Protein AF-0000000083631744 (afdb_homodimer)

Structure (mmCIF, N/CA/C/O backbone):
data_AF-0000000083631744-model_v1
#
loop_
_entity.id
_entity.type
_entity.pdbx_description
1 polymer 'Uncharacterized protein'
#
loop_
_atom_site.group_PDB
_atom_site.id
_atom_site.type_symbol
_atom_site.label_atom_id
_atom_site.label_alt_id
_atom_site.label_comp_id
_atom_site.label_asym_id
_atom_site.label_entity_id
_atom_site.label_seq_id
_atom_site.pdbx_PDB_ins_code
_atom_site.Cartn_x
_atom_site.Cartn_y
_atom_site.Cartn_z
_atom_site.occupancy
_atom_site.B_iso_or_equiv
_atom_site.auth_seq_id
_atom_site.auth_comp_id
_atom_site.auth_asym_id
_atom_site.auth_atom_id
_atom_site.pdbx_PDB_model_num
ATOM 1 N N . TYR A 1 1 ? 11.023 -23.812 -9.047 1 83.88 1 TYR A N 1
ATOM 2 C CA . TYR A 1 1 ? 9.617 -24.188 -9.164 1 83.88 1 TYR A CA 1
ATOM 3 C C . TYR A 1 1 ? 9.469 -25.578 -9.75 1 83.88 1 TYR A C 1
ATOM 5 O O . TYR A 1 1 ? 8.359 -26.125 -9.82 1 83.88 1 TYR A O 1
ATOM 13 N N . VAL A 1 2 ? 10.516 -26.141 -10.055 1 87.75 2 VAL A N 1
ATOM 14 C CA . VAL A 1 2 ? 10.547 -27.406 -10.781 1 87.75 2 VAL A CA 1
ATOM 15 C C . VAL A 1 2 ? 9.977 -28.516 -9.906 1 87.75 2 VAL A C 1
ATOM 17 O O . VAL A 1 2 ? 9.336 -29.438 -10.414 1 87.75 2 VAL A O 1
ATOM 20 N N . ASP A 1 3 ? 10.016 -28.453 -8.609 1 91.94 3 ASP A N 1
ATOM 21 C CA . ASP A 1 3 ? 9.617 -29.516 -7.707 1 91.94 3 ASP A CA 1
ATOM 22 C C . ASP A 1 3 ? 8.18 -29.328 -7.223 1 91.94 3 ASP A C 1
ATOM 24 O O . ASP A 1 3 ? 7.664 -30.156 -6.461 1 91.94 3 ASP A O 1
ATOM 28 N N . PHE A 1 4 ? 7.539 -28.312 -7.664 1 92.75 4 PHE A N 1
ATOM 29 C CA . PHE A 1 4 ? 6.176 -28.031 -7.227 1 92.75 4 PHE A CA 1
ATOM 30 C C . PHE A 1 4 ? 5.164 -28.672 -8.172 1 92.75 4 PHE A C 1
ATOM 32 O O . PHE A 1 4 ? 5.355 -28.672 -9.391 1 92.75 4 PHE A O 1
ATOM 39 N N . SER A 1 5 ? 4.188 -29.375 -7.582 1 94.81 5 SER A N 1
ATOM 40 C CA . SER A 1 5 ? 3.082 -29.906 -8.367 1 94.81 5 SER A CA 1
ATOM 41 C C . SER A 1 5 ? 2.227 -28.781 -8.953 1 94.81 5 SER A C 1
ATOM 43 O O . SER A 1 5 ? 2.395 -27.609 -8.594 1 94.81 5 SER A O 1
ATOM 45 N N . ARG A 1 6 ? 1.361 -29.172 -9.93 1 93.31 6 ARG A N 1
ATOM 46 C CA . ARG A 1 6 ? 0.406 -28.203 -10.461 1 93.31 6 ARG A CA 1
ATOM 47 C C . ARG A 1 6 ? -0.464 -27.625 -9.352 1 93.31 6 ARG A C 1
ATOM 49 O O . ARG A 1 6 ? -0.695 -26.422 -9.305 1 93.31 6 ARG A O 1
ATOM 56 N N . ALA A 1 7 ? -0.939 -28.5 -8.523 1 94.31 7 ALA A N 1
ATOM 57 C CA . ALA A 1 7 ? -1.781 -28.062 -7.414 1 94.31 7 ALA A CA 1
ATOM 58 C C . ALA A 1 7 ? -1.042 -27.078 -6.52 1 94.31 7 ALA A C 1
ATOM 60 O O . ALA A 1 7 ? -1.626 -26.094 -6.051 1 94.31 7 ALA A O 1
ATOM 61 N N . ASP A 1 8 ? 0.196 -27.219 -6.309 1 96.31 8 ASP A N 1
ATOM 62 C CA . ASP A 1 8 ? 1.025 -26.297 -5.523 1 96.31 8 ASP A CA 1
ATOM 63 C C . ASP A 1 8 ? 1.12 -24.938 -6.191 1 96.31 8 ASP A C 1
ATOM 65 O O . ASP A 1 8 ? 1.016 -23.906 -5.523 1 96.31 8 ASP A O 1
ATOM 69 N N . LEU A 1 9 ? 1.321 -24.938 -7.457 1 96.25 9 LEU A N 1
ATOM 70 C CA . LEU A 1 9 ? 1.472 -23.688 -8.203 1 96.25 9 LEU A CA 1
ATOM 71 C C . LEU A 1 9 ? 0.178 -22.891 -8.18 1 96.25 9 LEU A C 1
ATOM 73 O O . LEU A 1 9 ? 0.206 -21.656 -8 1 96.25 9 LEU A O 1
ATOM 77 N N . VAL A 1 10 ? -0.908 -23.562 -8.328 1 96.06 10 VAL A N 1
ATOM 78 C CA . VAL A 1 10 ? -2.201 -22.875 -8.266 1 96.06 10 VAL A CA 1
ATOM 79 C C . VAL A 1 10 ? -2.395 -22.25 -6.887 1 96.06 10 VAL A C 1
ATOM 81 O O . VAL A 1 10 ? -2.824 -21.109 -6.773 1 96.06 10 VAL A O 1
ATOM 84 N N . LYS A 1 11 ? -2.066 -23.016 -5.906 1 96.56 11 LYS A N 1
ATOM 85 C CA . LYS A 1 11 ? -2.166 -22.484 -4.551 1 96.56 11 LYS A CA 1
ATOM 86 C C . LYS A 1 11 ? -1.283 -21.25 -4.375 1 96.56 11 LYS A C 1
ATOM 88 O O . LYS A 1 11 ? -1.696 -20.266 -3.76 1 96.56 11 LYS A O 1
ATOM 93 N N . MET A 1 12 ? -0.094 -21.234 -4.883 1 95.12 12 MET A N 1
ATOM 94 C CA . MET A 1 12 ? 0.823 -20.109 -4.793 1 95.12 12 MET A CA 1
ATOM 95 C C . MET A 1 12 ? 0.238 -18.875 -5.48 1 95.12 12 MET A C 1
ATOM 97 O O . MET A 1 12 ? 0.327 -17.766 -4.953 1 95.12 12 MET A O 1
ATOM 101 N N . VAL A 1 13 ? -0.289 -19.078 -6.617 1 94.75 13 VAL A N 1
ATOM 102 C CA . VAL A 1 13 ? -0.907 -17.969 -7.344 1 94.75 13 VAL A CA 1
ATOM 103 C C . VAL A 1 13 ? -2.004 -17.344 -6.488 1 94.75 13 VAL A C 1
ATOM 105 O O . VAL A 1 13 ? -2.039 -16.109 -6.312 1 94.75 13 VAL A O 1
ATOM 108 N N . LEU A 1 14 ? -2.84 -18.172 -5.93 1 94.12 14 LEU A N 1
ATOM 109 C CA . LEU A 1 14 ? -3.945 -17.688 -5.117 1 94.12 14 LEU A CA 1
ATOM 110 C C . LEU A 1 14 ? -3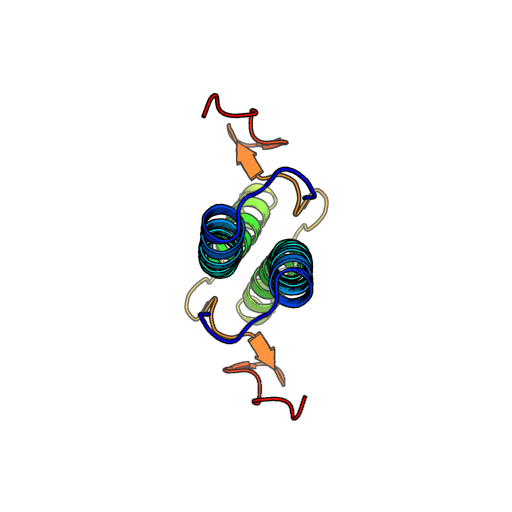.432 -16.969 -3.867 1 94.12 14 LEU A C 1
ATOM 112 O O . LEU A 1 14 ? -3.977 -15.945 -3.463 1 94.12 14 LEU A O 1
ATOM 116 N N . ASP A 1 15 ? -2.459 -17.547 -3.258 1 94.56 15 ASP A N 1
ATOM 117 C CA . ASP A 1 15 ? -1.848 -16.938 -2.08 1 94.56 15 ASP A CA 1
ATOM 118 C C . ASP A 1 15 ? -1.281 -15.555 -2.406 1 94.56 15 ASP A C 1
ATOM 120 O O . ASP A 1 15 ? -1.485 -14.602 -1.652 1 94.56 15 ASP A O 1
ATOM 124 N N . TRP A 1 16 ? -0.618 -15.43 -3.496 1 92.31 16 TRP A N 1
ATOM 125 C CA . TRP A 1 16 ? 0 -14.164 -3.879 1 92.31 16 TRP A CA 1
ATOM 126 C C . TRP A 1 16 ? -1.06 -13.125 -4.227 1 92.31 16 TRP A C 1
ATOM 128 O O . TRP A 1 16 ? -0.908 -11.938 -3.904 1 92.31 16 TRP A O 1
ATOM 138 N N . GLN A 1 17 ? -2.045 -13.57 -4.945 1 90.12 17 GLN A N 1
ATOM 139 C CA . GLN A 1 17 ? -3.168 -12.672 -5.223 1 90.12 17 GLN A CA 1
ATOM 140 C C . GLN A 1 17 ? -3.74 -12.102 -3.93 1 90.12 17 GLN A C 1
ATOM 142 O O . GLN A 1 17 ? -3.984 -10.898 -3.836 1 90.12 17 GLN A O 1
ATOM 147 N N . GLY A 1 18 ? -3.971 -12.852 -2.963 1 90.88 18 GLY A N 1
ATOM 148 C CA . GLY A 1 18 ? -4.434 -12.391 -1.661 1 90.88 18 GLY A CA 1
ATOM 149 C C . GLY A 1 18 ? -3.457 -11.461 -0.971 1 90.88 18 GLY A C 1
ATOM 150 O 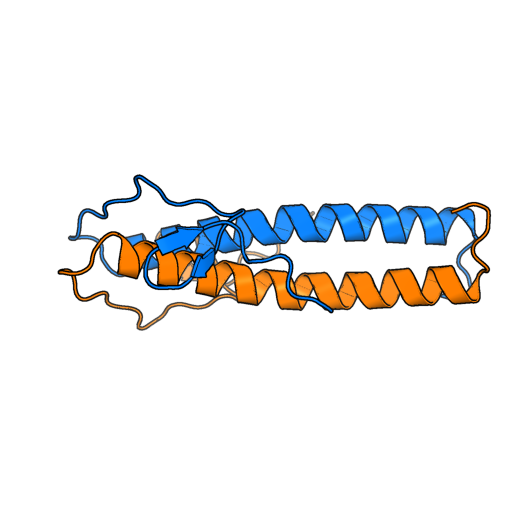O . GLY A 1 18 ? -3.863 -10.484 -0.337 1 90.88 18 GLY A O 1
ATOM 151 N N . SER A 1 19 ? -2.209 -11.805 -1.137 1 90.12 19 SER A N 1
ATOM 152 C CA . SER A 1 19 ? -1.164 -10.992 -0.52 1 90.12 19 SER A CA 1
ATOM 153 C C . SER A 1 19 ? -1.139 -9.586 -1.104 1 90.12 19 SER A C 1
ATOM 155 O O . SER A 1 19 ? -0.904 -8.609 -0.384 1 90.12 19 SER A O 1
ATOM 157 N N . VAL A 1 20 ? -1.379 -9.523 -2.377 1 90.56 20 VAL A N 1
ATOM 158 C CA . VAL A 1 20 ? -1.363 -8.219 -3.035 1 90.56 20 VAL A CA 1
ATOM 159 C C . VAL A 1 20 ? -2.422 -7.312 -2.412 1 90.56 20 VAL A C 1
ATOM 161 O O . VAL A 1 20 ? -2.152 -6.145 -2.117 1 90.56 20 VAL A O 1
ATOM 164 N N . VAL A 1 21 ? -3.553 -7.781 -2.197 1 86.44 21 VAL A N 1
ATOM 165 C CA . VAL A 1 21 ? -4.648 -7.012 -1.614 1 86.44 21 VAL A CA 1
ATOM 166 C C . VAL A 1 21 ? -4.297 -6.613 -0.182 1 86.44 21 VAL A C 1
ATOM 168 O O . VAL A 1 21 ? -4.484 -5.461 0.213 1 86.44 21 VAL A O 1
ATOM 171 N N . GLU A 1 22 ? -3.814 -7.527 0.559 1 91.5 22 GLU A N 1
ATOM 172 C CA . GLU A 1 22 ? -3.473 -7.277 1.957 1 91.5 22 GLU A CA 1
ATOM 173 C C . GLU A 1 22 ? -2.369 -6.23 2.078 1 91.5 22 GLU A C 1
ATOM 175 O O . GLU A 1 22 ? -2.465 -5.312 2.895 1 91.5 22 GLU A O 1
ATOM 180 N N . VAL A 1 23 ? -1.384 -6.422 1.256 1 93 23 VAL A N 1
ATOM 181 C CA . VAL A 1 23 ? -0.248 -5.504 1.297 1 93 23 VAL A CA 1
ATOM 182 C C . VAL A 1 23 ? -0.694 -4.109 0.872 1 93 23 VAL A C 1
ATOM 184 O O . VAL A 1 23 ? -0.255 -3.107 1.443 1 93 23 VAL A O 1
ATOM 187 N N . SER A 1 24 ? -1.495 -4.086 -0.107 1 93 24 SER A N 1
ATOM 188 C CA . SER A 1 24 ? -2.037 -2.809 -0.559 1 93 24 SER A CA 1
ATOM 189 C C . SER A 1 24 ? -2.686 -2.045 0.591 1 93 24 SER A C 1
ATOM 191 O O . SER A 1 24 ? -2.301 -0.912 0.886 1 93 24 SER A O 1
ATOM 193 N N . SER A 1 25 ? -3.578 -2.604 1.231 1 94.69 25 SER A N 1
ATOM 194 C CA . SER A 1 25 ? -4.309 -1.981 2.33 1 94.69 25 SER A CA 1
ATOM 195 C C . SER A 1 25 ? -3.377 -1.626 3.484 1 94.69 25 SER A C 1
ATOM 197 O O . SER A 1 25 ? -3.467 -0.533 4.047 1 94.69 25 SER A O 1
ATOM 199 N N . SER A 1 26 ? -2.521 -2.51 3.807 1 95.19 26 SER A N 1
ATOM 200 C CA . SER A 1 26 ? -1.608 -2.316 4.93 1 95.19 26 SER A CA 1
ATOM 201 C C . SER A 1 26 ? -0.671 -1.14 4.68 1 95.19 26 SER A C 1
ATOM 203 O O . SER A 1 26 ? -0.402 -0.352 5.59 1 95.19 26 SER A O 1
ATOM 205 N N . GLN A 1 27 ? -0.223 -1.102 3.453 1 96.06 27 GLN A N 1
ATOM 206 C CA . GLN A 1 27 ? 0.733 -0.044 3.143 1 96.06 27 GLN A CA 1
ATOM 207 C C . GLN A 1 27 ? 0.054 1.322 3.119 1 96.06 27 GLN A C 1
ATOM 209 O O . GLN A 1 27 ? 0.646 2.322 3.531 1 96.06 27 GLN A O 1
ATOM 214 N N . PHE A 1 28 ? -1.217 1.393 2.695 1 97.5 28 PHE A N 1
ATOM 215 C CA . PHE A 1 28 ? -2.002 2.619 2.76 1 97.5 28 PHE A CA 1
ATOM 216 C C . PHE A 1 28 ? -2.152 3.092 4.199 1 97.5 28 PHE A C 1
ATOM 218 O O . PHE A 1 28 ? -1.865 4.25 4.512 1 97.5 28 PHE A O 1
ATOM 225 N N . ARG A 1 29 ? -2.488 2.252 5.055 1 97.12 29 ARG A N 1
ATOM 226 C CA . ARG A 1 29 ? -2.664 2.562 6.473 1 97.12 29 ARG A CA 1
ATOM 227 C C . ARG A 1 29 ? -1.336 2.945 7.113 1 97.12 29 ARG A C 1
ATOM 229 O O . ARG A 1 29 ? -1.289 3.828 7.977 1 97.12 29 ARG A O 1
ATOM 236 N N . ASN A 1 30 ? -0.236 2.205 6.727 1 97.31 30 ASN A N 1
ATOM 237 C CA . ASN A 1 30 ? 1.103 2.482 7.234 1 97.31 30 ASN A CA 1
ATOM 238 C C . ASN A 1 30 ? 1.531 3.916 6.938 1 97.31 30 ASN A C 1
ATOM 240 O O . ASN A 1 30 ? 2.07 4.602 7.809 1 97.31 30 ASN A O 1
ATOM 244 N N . ALA A 1 31 ? 1.281 4.375 5.723 1 97.75 31 ALA A N 1
ATOM 245 C CA . ALA A 1 31 ? 1.625 5.738 5.332 1 97.75 31 ALA A CA 1
ATOM 246 C C . ALA A 1 31 ? 0.908 6.758 6.215 1 97.75 31 ALA A C 1
ATOM 248 O O . ALA A 1 31 ? 1.521 7.715 6.691 1 97.75 31 ALA A O 1
ATOM 249 N N . ILE A 1 32 ? -0.395 6.523 6.449 1 97.19 32 ILE A N 1
ATOM 250 C CA . ILE A 1 32 ? -1.201 7.422 7.266 1 97.19 32 ILE A CA 1
ATOM 251 C C . ILE A 1 32 ? -0.65 7.461 8.688 1 97.19 32 ILE A C 1
ATOM 253 O O . ILE A 1 32 ? -0.471 8.539 9.266 1 97.19 32 ILE A O 1
ATOM 257 N N . ALA A 1 33 ? -0.356 6.316 9.234 1 97 33 ALA A N 1
ATOM 258 C CA . ALA A 1 33 ? 0.172 6.215 10.594 1 97 33 ALA A CA 1
ATOM 259 C C . ALA A 1 33 ? 1.498 6.957 10.727 1 97 33 ALA A C 1
ATOM 261 O O . ALA A 1 33 ? 1.725 7.668 11.711 1 97 33 ALA A O 1
ATOM 262 N N . GLN A 1 34 ? 2.367 6.766 9.758 1 97.44 34 GLN A N 1
ATOM 263 C CA . GLN A 1 34 ? 3.674 7.414 9.805 1 97.44 34 GLN A CA 1
ATOM 264 C C . GLN A 1 34 ? 3.537 8.93 9.695 1 97.44 34 GLN A C 1
ATOM 266 O O . GLN A 1 34 ? 4.203 9.672 10.422 1 97.44 34 GLN A O 1
ATOM 271 N N . ILE A 1 35 ? 2.643 9.43 8.805 1 97.25 35 ILE A N 1
ATOM 272 C CA . ILE A 1 35 ? 2.434 10.859 8.648 1 97.25 35 ILE A CA 1
ATOM 273 C C . ILE A 1 35 ? 1.922 11.453 9.953 1 97.25 35 ILE A C 1
ATOM 275 O O . ILE A 1 35 ? 2.371 12.523 10.375 1 97.25 35 ILE A O 1
ATOM 279 N N . GLN A 1 36 ? 0.982 10.766 10.594 1 96.31 36 GLN A N 1
ATOM 280 C CA . GLN A 1 36 ? 0.432 11.227 11.859 1 96.31 36 GLN A CA 1
ATOM 281 C C . GLN A 1 36 ? 1.505 11.266 12.945 1 96.31 36 GLN A C 1
ATOM 283 O O . GLN A 1 36 ? 1.554 12.195 13.75 1 96.31 36 GLN A O 1
ATOM 288 N N . LEU A 1 37 ? 2.365 10.266 12.906 1 97.06 37 LEU A N 1
ATOM 289 C CA . LEU A 1 37 ? 3.447 10.203 13.883 1 97.06 37 LEU A CA 1
ATOM 290 C C . LEU A 1 37 ? 4.418 11.367 13.695 1 97.06 37 LEU A C 1
ATOM 292 O O . LEU A 1 37 ? 4.895 11.945 14.672 1 97.06 37 LEU A O 1
ATOM 296 N N . LEU A 1 38 ? 4.73 11.711 12.422 1 96.81 38 LEU A N 1
ATOM 297 C CA . LEU A 1 38 ? 5.703 12.742 12.086 1 96.81 38 LEU A CA 1
ATOM 298 C C . LEU A 1 38 ? 5.109 14.133 12.273 1 96.81 38 LEU A C 1
ATOM 300 O O . LEU A 1 38 ? 5.84 15.125 12.305 1 96.81 38 LEU A O 1
ATOM 304 N N . ASN A 1 39 ? 3.838 14.258 12.375 1 96.81 39 ASN A N 1
ATOM 305 C CA . ASN A 1 39 ? 3.129 15.523 12.539 1 96.81 39 ASN A CA 1
ATOM 306 C C . ASN A 1 39 ? 2.172 15.477 13.727 1 96.81 39 ASN A C 1
ATOM 308 O O . ASN A 1 39 ? 0.967 15.688 13.562 1 96.81 39 ASN A O 1
ATOM 312 N N . PRO A 1 40 ? 2.701 15.266 14.891 1 94.56 40 PRO A N 1
ATOM 313 C CA . PRO A 1 40 ? 1.875 14.977 16.062 1 94.56 40 PRO A CA 1
ATOM 314 C C . PRO A 1 40 ? 0.98 16.156 16.453 1 94.56 40 PRO A C 1
ATOM 316 O O . PRO A 1 40 ? -0.021 15.961 17.156 1 94.56 40 PRO A O 1
ATOM 319 N N . ASN A 1 41 ? 1.171 17.297 16.016 1 94 41 ASN A N 1
ATOM 320 C CA . ASN A 1 41 ? 0.403 18.469 16.438 1 94 41 ASN A CA 1
ATOM 321 C C . ASN A 1 41 ? -0.584 18.906 15.359 1 94 41 ASN A C 1
ATOM 323 O O . ASN A 1 41 ? -1.175 19.984 15.453 1 94 41 ASN A O 1
ATOM 327 N N . ILE A 1 42 ? -0.74 18.125 14.391 1 93.44 42 ILE A N 1
ATOM 328 C CA . ILE A 1 42 ? -1.645 18.453 13.297 1 93.44 42 ILE A CA 1
ATOM 329 C C . ILE A 1 42 ? -2.824 17.484 13.289 1 93.44 42 ILE A C 1
ATOM 331 O O . ILE A 1 42 ? -2.639 16.281 13.375 1 93.44 42 ILE A O 1
ATOM 335 N N . GLU A 1 43 ? -3.982 18.016 13.297 1 91.69 43 GLU A N 1
ATOM 336 C CA . GLU A 1 43 ? -5.18 17.203 13.07 1 91.69 43 GLU A CA 1
ATOM 337 C C . GLU A 1 43 ? -5.473 17.062 11.578 1 91.69 43 GLU A C 1
ATOM 339 O O . GLU A 1 43 ? -5.762 18.062 10.898 1 91.69 43 GLU A O 1
ATOM 344 N N . PHE A 1 44 ? -5.398 15.875 11.094 1 92.19 44 PHE A N 1
ATOM 345 C CA . PHE A 1 44 ? -5.605 15.594 9.68 1 92.19 44 PHE A CA 1
ATOM 346 C C . PHE A 1 44 ? -7.078 15.344 9.383 1 92.19 44 PHE A C 1
ATOM 348 O O . PHE A 1 44 ? -7.77 14.688 10.172 1 92.19 44 PHE A O 1
ATOM 355 N N . ASN A 1 45 ? -7.496 15.992 8.344 1 95.75 45 ASN A N 1
ATOM 356 C CA . ASN A 1 45 ? -8.742 15.523 7.75 1 95.75 45 ASN A CA 1
ATOM 357 C C . ASN A 1 45 ? -8.555 14.195 7.016 1 95.75 45 ASN A C 1
ATOM 359 O O . ASN A 1 45 ? -7.824 14.133 6.027 1 95.75 45 ASN A O 1
ATOM 363 N N . LEU A 1 46 ? -9.109 13.117 7.469 1 94.81 46 LEU A N 1
ATOM 364 C CA . LEU A 1 46 ? -8.969 11.789 6.879 1 94.81 46 LEU A CA 1
ATOM 365 C C . LEU A 1 46 ? -10.25 11.375 6.156 1 94.81 46 LEU A C 1
ATOM 367 O O . LEU A 1 46 ? -10.32 10.297 5.566 1 94.81 46 LEU A O 1
ATOM 371 N N . GLU A 1 47 ? -11.203 12.32 6.34 1 95.75 47 GLU A N 1
ATOM 372 C CA . GLU A 1 47 ? -12.477 12.016 5.707 1 95.75 47 GLU A CA 1
ATOM 373 C C . GLU A 1 47 ? -12.359 12.047 4.184 1 95.75 47 GLU A C 1
ATOM 375 O O . GLU A 1 47 ? -11.914 13.047 3.613 1 95.75 47 GLU A O 1
ATOM 380 N N . GLY A 1 48 ? -12.711 10.953 3.529 1 95.19 48 GLY A N 1
ATOM 381 C CA . GLY A 1 48 ? -12.648 10.891 2.078 1 95.19 48 GLY A CA 1
ATOM 382 C C . GLY A 1 48 ? -11.523 10.016 1.563 1 95.19 48 GLY A C 1
ATOM 383 O O . GLY A 1 48 ? -11.477 9.688 0.375 1 95.19 48 GLY A O 1
ATOM 384 N N . LEU A 1 49 ? 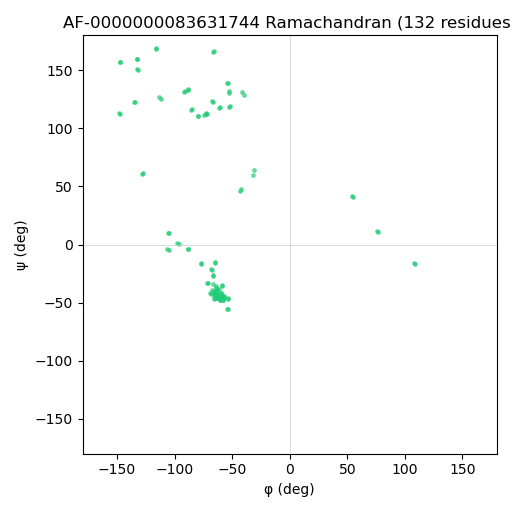-10.578 9.734 2.508 1 96.31 49 LEU A N 1
ATOM 385 C CA . LEU A 1 49 ? -9.539 8.789 2.115 1 96.31 49 LEU A CA 1
ATOM 386 C C . LEU A 1 49 ? -10.148 7.484 1.607 1 96.31 49 LEU A C 1
ATOM 388 O O . LEU A 1 49 ? -11.148 7.016 2.145 1 96.31 49 LEU A O 1
ATOM 392 N N . ASP A 1 50 ? -9.547 6.957 0.533 1 96.06 50 ASP A N 1
ATOM 393 C CA . ASP A 1 50 ? -10.023 5.707 -0.055 1 96.06 50 ASP A CA 1
ATOM 394 C C . ASP A 1 50 ? -8.859 4.914 -0.66 1 96.06 50 ASP A C 1
ATOM 396 O O . ASP A 1 50 ? -8.273 5.328 -1.662 1 96.06 50 ASP A O 1
ATOM 400 N N . GLU A 1 51 ? -8.539 3.754 -0.045 1 94.5 51 GLU A N 1
ATOM 401 C CA . GLU A 1 51 ? -7.395 2.967 -0.486 1 94.5 51 GLU A CA 1
ATOM 402 C C . GLU A 1 51 ? -7.629 2.379 -1.874 1 94.5 51 GLU A C 1
ATOM 404 O O . GLU A 1 51 ? -6.684 1.95 -2.541 1 94.5 51 GLU A O 1
ATOM 409 N N . GLU A 1 52 ? -8.867 2.256 -2.291 1 92.06 52 GLU A N 1
ATOM 410 C CA . GLU A 1 52 ? -9.18 1.674 -3.592 1 92.06 52 GLU A CA 1
ATOM 411 C C . GLU A 1 52 ? -9.188 2.736 -4.688 1 92.06 52 GLU A C 1
ATOM 413 O O . GLU A 1 52 ? -9.391 2.424 -5.863 1 92.06 52 GLU A O 1
ATOM 418 N N . LYS A 1 53 ? -8.992 4.02 -4.309 1 94.94 53 LYS A N 1
ATOM 419 C CA . LYS A 1 53 ? -8.945 5.141 -5.238 1 94.94 53 LYS A CA 1
ATOM 420 C C . LYS A 1 53 ? -7.57 5.801 -5.238 1 94.94 53 LYS A C 1
ATOM 422 O O . LYS A 1 53 ? -6.684 5.395 -4.48 1 94.94 53 LYS A O 1
ATOM 427 N N . GLU A 1 54 ? -7.387 6.676 -6.23 1 95.12 54 GLU A N 1
ATOM 428 C CA . GLU A 1 54 ? -6.145 7.434 -6.352 1 95.12 54 GLU A CA 1
ATOM 429 C C . GLU A 1 54 ? -6.422 8.914 -6.594 1 95.12 54 GLU A C 1
ATOM 431 O O . GLU A 1 54 ? -7.559 9.305 -6.859 1 95.12 54 GLU A O 1
ATOM 436 N N . VAL A 1 55 ? -5.41 9.695 -6.301 1 95.12 55 VAL A N 1
ATOM 437 C CA . VAL A 1 55 ? -5.527 11.109 -6.633 1 95.12 55 VAL A CA 1
ATOM 438 C C . VAL A 1 55 ? -5.426 11.297 -8.148 1 95.12 55 VAL A C 1
ATOM 440 O O . VAL A 1 55 ? -4.422 10.93 -8.758 1 95.12 55 VAL A O 1
ATOM 443 N N . TRP A 1 56 ? -6.453 11.68 -8.703 1 89.5 56 TRP A N 1
ATOM 444 C CA . TRP A 1 56 ? -6.555 11.922 -10.133 1 89.5 56 TRP A CA 1
ATOM 445 C C . TRP A 1 56 ? -7.285 13.234 -10.414 1 89.5 56 TRP A C 1
ATOM 447 O O . TRP A 1 56 ? -8.406 13.438 -9.945 1 89.5 56 TRP A O 1
ATOM 457 N N . ASP A 1 57 ? -6.656 14.117 -11.109 1 89.31 57 ASP A N 1
ATOM 458 C CA . ASP A 1 57 ? -7.215 15.414 -11.484 1 89.31 57 ASP A CA 1
ATOM 459 C C . ASP A 1 57 ? -7.703 16.188 -10.258 1 89.31 57 ASP A C 1
ATOM 461 O O . ASP A 1 57 ? -8.828 16.688 -10.242 1 89.31 57 ASP A O 1
ATOM 465 N N . GLY A 1 58 ? -6.973 16.156 -9.18 1 90.81 58 GLY A N 1
ATOM 466 C CA . GLY A 1 58 ? -7.246 16.938 -7.984 1 90.81 58 GLY A CA 1
ATOM 467 C C . GLY A 1 58 ? -8.391 16.375 -7.156 1 90.81 58 GLY A C 1
ATOM 468 O O . GLY A 1 58 ? -8.984 17.094 -6.348 1 90.81 58 GLY A O 1
ATOM 469 N N . ARG A 1 59 ? -8.773 15.164 -7.551 1 94.94 59 ARG A N 1
ATOM 470 C CA . ARG A 1 59 ? -9.812 14.492 -6.781 1 94.94 59 ARG A CA 1
ATOM 471 C C . ARG A 1 59 ? -9.422 13.062 -6.445 1 94.94 59 ARG A C 1
ATOM 473 O O . ARG A 1 59 ? -8.57 12.469 -7.117 1 94.94 59 ARG A O 1
ATOM 480 N N . ILE A 1 60 ? -9.898 12.57 -5.363 1 95.75 60 ILE A N 1
ATOM 481 C CA . ILE A 1 60 ? -9.781 11.148 -5.059 1 95.75 60 ILE A CA 1
ATOM 482 C C . ILE A 1 60 ? -10.844 10.367 -5.836 1 95.75 60 ILE A C 1
ATOM 484 O O . ILE A 1 60 ? -12.039 10.508 -5.578 1 95.75 60 ILE A O 1
ATOM 488 N N . ALA A 1 61 ? -10.383 9.586 -6.828 1 94.12 61 ALA A N 1
ATOM 489 C CA . ALA A 1 61 ? -11.305 8.906 -7.734 1 94.12 61 ALA A CA 1
ATOM 490 C C . ALA A 1 61 ? -10.734 7.562 -8.188 1 94.12 61 ALA A C 1
ATOM 492 O O . ALA A 1 61 ? -9.547 7.297 -8.016 1 94.12 61 ALA A O 1
ATOM 493 N N . THR A 1 62 ? -11.688 6.637 -8.617 1 89.62 62 THR A N 1
ATOM 494 C CA . THR A 1 62 ? -11.242 5.402 -9.258 1 89.62 62 THR A CA 1
ATOM 495 C C . THR A 1 62 ? -10.461 5.699 -10.531 1 89.62 62 THR A C 1
ATOM 497 O O . THR A 1 62 ? -10.93 6.445 -11.391 1 89.62 62 THR A O 1
ATOM 500 N N . PRO A 1 63 ? -9.141 5.207 -10.375 1 75.69 63 PRO A N 1
ATOM 501 C CA . PRO A 1 63 ? -8.352 5.457 -11.586 1 75.69 63 PRO A CA 1
ATOM 502 C C . PRO A 1 63 ? -9.023 4.934 -12.852 1 75.69 63 PRO A C 1
ATOM 504 O O . PRO A 1 63 ? -9.695 3.898 -12.82 1 75.69 63 PRO A O 1
ATOM 507 N N . PRO A 1 64 ? -9 5.902 -13.797 1 70 64 PRO A N 1
ATOM 508 C CA . PRO A 1 64 ? -9.602 5.43 -15.047 1 70 64 PRO A CA 1
ATOM 509 C C . PRO A 1 64 ? -8.992 4.117 -15.539 1 70 64 PRO A C 1
ATOM 511 O O . PRO A 1 64 ? -7.824 3.836 -15.258 1 70 64 PRO A O 1
ATOM 514 N N . GLU A 1 65 ? -9.844 3.186 -15.586 1 62.03 65 GLU A N 1
ATOM 515 C CA . GLU A 1 65 ? -9.359 1.931 -16.156 1 62.03 65 GLU A CA 1
ATOM 516 C C . GLU A 1 65 ? -8.289 2.18 -17.219 1 62.03 65 GLU A C 1
ATOM 518 O O . GLU A 1 65 ? -8.5 2.961 -18.141 1 62.03 65 GLU A O 1
ATOM 523 N N . GLY A 1 66 ? -7.172 2.715 -16.938 1 47.69 66 GLY A N 1
ATOM 524 C CA . GLY A 1 66 ? -6.266 2.834 -18.062 1 47.69 66 GLY A CA 1
ATOM 525 C C . GLY A 1 66 ? -6.285 1.622 -18.984 1 47.69 66 GLY A C 1
ATOM 526 O O . GLY A 1 66 ? -6.625 0.519 -18.547 1 47.69 66 GLY A O 1
ATOM 527 N N . ASP A 1 67 ? -6.477 1.89 -20.359 1 41.47 67 ASP A N 1
ATOM 528 C CA . ASP A 1 67 ? -6.262 1.026 -21.516 1 41.47 67 ASP A CA 1
ATOM 529 C C . ASP A 1 67 ? -4.965 0.232 -21.375 1 41.47 67 ASP A C 1
ATOM 531 O O . ASP A 1 67 ? -3.873 0.806 -21.375 1 41.47 67 ASP A O 1
ATOM 535 N N . ASN A 1 68 ? -4.59 -0.456 -20.25 1 32.84 68 ASN A N 1
ATOM 536 C CA . ASN A 1 68 ? -3.496 -1.257 -20.781 1 32.84 68 ASN A CA 1
ATOM 537 C C . ASN A 1 68 ? -3.904 -1.985 -22.062 1 32.84 68 ASN A C 1
ATOM 539 O O . ASN A 1 68 ? -5.008 -2.525 -22.141 1 32.84 68 ASN A O 1
ATOM 543 N N . TYR B 1 1 ? -8.148 -22.156 -13.539 1 84.56 1 TYR B N 1
ATOM 544 C CA . TYR B 1 1 ? -6.727 -22.406 -13.742 1 84.56 1 TYR B CA 1
ATOM 545 C C . TYR B 1 1 ? -6.504 -23.719 -14.484 1 84.56 1 TYR B C 1
ATOM 547 O O . TYR B 1 1 ? -5.371 -24.047 -14.844 1 84.56 1 TYR B O 1
ATOM 555 N N . VAL B 1 2 ? -7.531 -24.328 -14.773 1 88.31 2 VAL B N 1
ATOM 556 C CA . VAL B 1 2 ? -7.496 -25.672 -15.336 1 88.31 2 VAL B CA 1
ATOM 557 C C . VAL B 1 2 ? -6.875 -25.625 -16.734 1 88.31 2 VAL B C 1
ATOM 559 O O . VAL B 1 2 ? -6.18 -26.562 -17.141 1 88.31 2 VAL B O 1
ATOM 562 N N . ASP B 1 3 ? -6.934 -24.562 -17.469 1 92.19 3 ASP B N 1
ATOM 563 C CA . ASP B 1 3 ? -6.496 -24.484 -18.859 1 92.19 3 ASP B CA 1
ATOM 564 C C . ASP B 1 3 ? -5.086 -23.906 -18.953 1 92.19 3 ASP B C 1
ATOM 566 O O . ASP B 1 3 ? -4.543 -23.766 -20.047 1 92.19 3 ASP B O 1
ATOM 570 N N . PHE B 1 4 ? -4.488 -23.609 -17.844 1 92.69 4 PHE B N 1
ATOM 571 C CA . PHE B 1 4 ? -3.148 -23.031 -17.844 1 92.69 4 PHE B CA 1
ATOM 572 C C . PHE B 1 4 ? -2.09 -24.125 -17.781 1 92.69 4 PHE B C 1
ATOM 574 O O . PHE B 1 4 ? -2.252 -25.109 -17.047 1 92.69 4 PHE B O 1
ATOM 581 N N . SER B 1 5 ? -1.083 -24.031 -18.656 1 94.81 5 SER B N 1
ATOM 582 C CA . SER B 1 5 ? 0.069 -24.922 -18.578 1 94.81 5 SER B CA 1
ATOM 583 C C . SER B 1 5 ? 0.877 -24.672 -17.312 1 94.81 5 SER B C 1
ATOM 585 O O . SER B 1 5 ? 0.631 -23.703 -16.594 1 94.81 5 SER B O 1
ATOM 587 N N . ARG B 1 6 ? 1.78 -25.641 -17.016 1 93.38 6 ARG B N 1
ATOM 588 C CA . ARG B 1 6 ? 2.697 -25.438 -15.898 1 93.38 6 ARG B CA 1
ATOM 589 C C . ARG B 1 6 ? 3.51 -24.156 -16.078 1 93.38 6 ARG B C 1
ATOM 591 O O . ARG B 1 6 ? 3.686 -23.391 -15.141 1 93.38 6 ARG B O 1
ATOM 598 N N . ALA B 1 7 ? 4.008 -23.969 -17.25 1 94.19 7 ALA B N 1
ATOM 599 C CA . ALA B 1 7 ? 4.797 -22.781 -17.547 1 94.19 7 ALA B CA 1
ATOM 600 C C . ALA B 1 7 ? 3.984 -21.516 -17.312 1 94.19 7 ALA B C 1
ATOM 602 O O . ALA B 1 7 ? 4.508 -20.531 -16.797 1 94.19 7 ALA B O 1
ATOM 603 N N . ASP B 1 8 ? 2.754 -21.5 -17.562 1 96.25 8 ASP B N 1
ATOM 604 C CA . ASP B 1 8 ? 1.857 -20.375 -17.328 1 96.25 8 ASP B CA 1
ATOM 605 C C . ASP B 1 8 ? 1.718 -20.094 -15.836 1 96.25 8 ASP B C 1
ATOM 607 O O . ASP B 1 8 ? 1.758 -18.938 -15.406 1 96.25 8 ASP B O 1
ATOM 611 N N . LEU B 1 9 ? 1.549 -21.109 -15.094 1 96.25 9 LEU B N 1
ATOM 612 C CA . LEU B 1 9 ? 1.356 -20.969 -13.656 1 96.25 9 LEU B CA 1
ATOM 613 C C . LEU B 1 9 ? 2.605 -20.406 -12.992 1 96.25 9 LEU B C 1
ATOM 615 O O . LEU B 1 9 ? 2.514 -19.531 -12.125 1 96.25 9 LEU B O 1
ATOM 619 N N . VAL B 1 10 ? 3.729 -20.859 -13.406 1 95.81 10 VAL B N 1
ATOM 620 C CA . VAL B 1 10 ? 4.984 -20.344 -12.875 1 95.81 10 VAL B CA 1
ATOM 621 C C . VAL B 1 10 ? 5.109 -18.859 -13.195 1 95.81 10 VAL B C 1
ATOM 623 O O . VAL B 1 10 ? 5.477 -18.062 -12.336 1 95.81 10 VAL B O 1
ATOM 626 N N . LYS B 1 11 ? 4.789 -18.547 -14.383 1 96.44 11 LYS B N 1
ATOM 627 C CA . LYS B 1 11 ? 4.824 -17.141 -14.773 1 96.44 11 LYS B CA 1
ATOM 628 C C . LYS B 1 11 ? 3.875 -16.297 -13.906 1 96.44 11 LYS B C 1
ATOM 630 O O . LYS B 1 11 ? 4.223 -15.203 -13.477 1 96.44 11 LYS B O 1
ATOM 635 N N . MET B 1 12 ? 2.711 -16.781 -13.625 1 94.75 12 MET B N 1
ATOM 636 C CA . MET B 1 12 ? 1.737 -16.078 -12.789 1 94.75 12 MET B CA 1
ATOM 637 C C . MET B 1 12 ? 2.277 -15.859 -11.383 1 94.75 12 MET B C 1
ATOM 639 O O . MET B 1 12 ? 2.119 -14.781 -10.812 1 94.75 12 MET B O 1
ATOM 643 N N . VAL B 1 13 ? 2.844 -16.859 -10.859 1 94.38 13 VAL B N 1
ATOM 644 C CA . VAL B 1 13 ? 3.42 -16.75 -9.523 1 94.38 13 VAL B CA 1
ATOM 645 C C . VAL B 1 13 ? 4.465 -15.625 -9.5 1 94.38 13 VAL B C 1
ATOM 647 O O . VAL B 1 13 ? 4.434 -14.758 -8.625 1 94.38 13 VAL B O 1
ATOM 650 N N . LEU B 1 14 ? 5.316 -15.641 -10.477 1 93.56 14 LEU B N 1
ATOM 651 C CA . LEU B 1 14 ? 6.379 -14.641 -10.539 1 93.56 14 LEU B CA 1
ATOM 652 C C . LEU B 1 14 ? 5.801 -13.242 -10.734 1 93.56 14 LEU B C 1
ATOM 654 O O . LEU B 1 14 ? 6.285 -12.273 -10.141 1 93.56 14 LEU B O 1
ATOM 658 N N . ASP B 1 15 ? 4.844 -13.117 -11.57 1 93.88 15 ASP B N 1
ATOM 659 C CA . ASP B 1 15 ? 4.176 -11.844 -11.812 1 93.88 15 ASP B CA 1
ATOM 660 C C . ASP B 1 15 ? 3.545 -11.305 -10.531 1 93.88 15 ASP B C 1
ATOM 662 O O . ASP B 1 15 ? 3.689 -10.117 -10.211 1 93.88 15 ASP B O 1
ATOM 666 N N . TRP B 1 16 ? 2.895 -12.141 -9.797 1 91.88 16 TRP B N 1
ATOM 667 C CA . TRP B 1 16 ? 2.221 -11.719 -8.578 1 91.88 16 TRP B CA 1
ATOM 668 C C . TRP B 1 16 ? 3.232 -11.328 -7.504 1 91.88 16 TRP B C 1
ATOM 670 O O . TRP B 1 16 ? 3.012 -10.375 -6.754 1 91.88 16 TRP B O 1
ATOM 680 N N . GLN B 1 17 ? 4.258 -12.133 -7.418 1 89.06 17 GLN B N 1
ATOM 681 C CA . GLN B 1 17 ? 5.34 -11.773 -6.504 1 89.06 17 GLN B CA 1
ATOM 682 C C . GLN B 1 17 ? 5.855 -10.367 -6.793 1 89.06 17 GLN B C 1
ATOM 684 O O . GLN B 1 17 ? 6.043 -9.562 -5.871 1 89.06 17 GLN B O 1
ATOM 689 N N . GLY B 1 18 ? 6.098 -10 -7.945 1 90.19 18 GLY B N 1
ATOM 690 C CA . GLY B 1 18 ? 6.52 -8.664 -8.336 1 90.19 18 GLY B CA 1
ATOM 691 C C . GLY B 1 18 ? 5.48 -7.602 -8.055 1 90.19 18 GLY B C 1
ATOM 692 O O . GLY B 1 18 ? 5.82 -6.48 -7.672 1 90.19 18 GLY B O 1
ATOM 693 N N . SER B 1 19 ? 4.273 -8.016 -8.227 1 89.94 19 SER B N 1
ATOM 694 C CA . SER B 1 19 ? 3.166 -7.086 -8.016 1 89.94 19 SER B CA 1
ATOM 695 C C . SER B 1 19 ? 3.061 -6.676 -6.547 1 89.94 19 SER B C 1
ATOM 697 O O . SER B 1 19 ? 2.703 -5.539 -6.242 1 89.94 19 SER B O 1
ATOM 699 N N . VAL B 1 20 ? 3.393 -7.594 -5.68 1 89.69 20 VAL B N 1
ATOM 700 C CA . VAL B 1 20 ? 3.283 -7.301 -4.254 1 89.69 20 VAL B CA 1
ATOM 701 C C . VAL B 1 20 ? 4.172 -6.109 -3.9 1 89.69 20 VAL B C 1
ATOM 703 O O . VAL B 1 20 ? 3.74 -5.191 -3.199 1 89.69 20 VAL B O 1
ATOM 706 N N . VAL B 1 21 ? 5.34 -6.078 -4.352 1 84.19 21 VAL B N 1
ATOM 707 C CA . VAL B 1 21 ? 6.293 -5.012 -4.066 1 84.19 21 VAL B CA 1
ATOM 708 C C . VAL B 1 21 ? 5.805 -3.705 -4.684 1 84.19 21 VAL B C 1
ATOM 710 O O . VAL B 1 21 ? 5.828 -2.658 -4.031 1 84.19 21 VAL B O 1
ATOM 713 N N . GLU B 1 22 ? 5.406 -3.756 -5.871 1 90.88 22 GLU B N 1
ATOM 714 C CA . GLU B 1 22 ? 4.953 -2.568 -6.59 1 90.88 22 GLU B CA 1
ATOM 715 C C . GLU B 1 22 ? 3.725 -1.957 -5.922 1 90.88 22 GLU B C 1
ATOM 717 O O . GLU B 1 22 ? 3.652 -0.74 -5.738 1 90.88 22 GLU B O 1
ATOM 722 N N . VAL B 1 23 ? 2.838 -2.826 -5.57 1 92.81 23 VAL B N 1
ATOM 723 C CA . VAL B 1 23 ? 1.594 -2.365 -4.965 1 92.81 23 VAL B CA 1
ATOM 724 C C . VAL B 1 23 ? 1.88 -1.763 -3.59 1 92.81 23 VAL B C 1
ATOM 726 O O . VAL B 1 23 ? 1.273 -0.76 -3.207 1 92.81 23 VAL B O 1
ATOM 729 N N . SER B 1 24 ? 2.762 -2.406 -2.936 1 92.5 24 SER B N 1
ATOM 730 C CA . SER B 1 24 ? 3.156 -1.883 -1.632 1 92.5 24 SER B CA 1
ATOM 731 C C . SER B 1 24 ? 3.607 -0.43 -1.733 1 92.5 24 SER B C 1
ATOM 733 O O . SER B 1 24 ? 3.047 0.447 -1.073 1 92.5 24 SER B O 1
ATOM 735 N N . SER B 1 25 ? 4.523 -0.146 -2.523 1 94.38 25 SER B N 1
ATOM 736 C CA . SER B 1 25 ? 5.082 1.192 -2.695 1 94.38 25 SER B CA 1
ATOM 737 C C . SER B 1 25 ? 4.031 2.168 -3.215 1 94.38 25 SER B C 1
ATOM 739 O O . SER B 1 25 ? 3.926 3.295 -2.727 1 94.38 25 SER B O 1
ATOM 741 N N . SER B 1 26 ? 3.297 1.745 -4.141 1 95.12 26 SER B N 1
ATOM 742 C CA . SER B 1 26 ? 2.295 2.6 -4.77 1 95.12 26 SER B C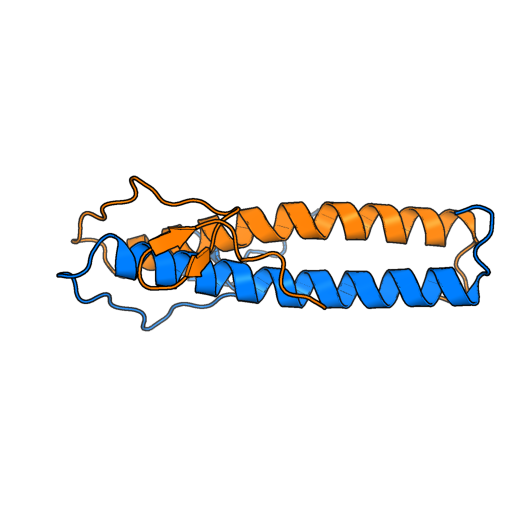A 1
ATOM 743 C C . SER B 1 26 ? 1.218 3.016 -3.773 1 95.12 26 SER B C 1
ATOM 745 O O . SER B 1 26 ? 0.787 4.172 -3.762 1 95.12 26 SER B O 1
ATOM 747 N N . GLN B 1 27 ? 0.856 2.037 -2.994 1 96.12 27 GLN B N 1
ATOM 748 C CA . GLN B 1 27 ? -0.223 2.328 -2.055 1 96.12 27 GLN B CA 1
ATOM 749 C C . GLN B 1 27 ? 0.255 3.25 -0.938 1 96.12 27 GLN B C 1
ATOM 751 O O . GLN B 1 27 ? -0.498 4.109 -0.47 1 96.12 27 GLN B O 1
ATOM 756 N N . PHE B 1 28 ? 1.527 3.139 -0.526 1 97.31 28 PHE B N 1
ATOM 757 C CA . PHE B 1 28 ? 2.125 4.062 0.432 1 97.31 28 PHE B CA 1
ATOM 758 C C . PHE B 1 28 ? 2.109 5.488 -0.108 1 97.31 28 PHE B C 1
ATOM 760 O O . PHE B 1 28 ? 1.644 6.406 0.566 1 97.31 28 PHE B O 1
ATOM 767 N N . ARG B 1 29 ? 2.51 5.672 -1.28 1 97.06 29 ARG B N 1
ATOM 768 C CA . ARG B 1 29 ? 2.547 6.977 -1.926 1 97.06 29 ARG B CA 1
ATOM 769 C C . ARG B 1 29 ? 1.139 7.527 -2.135 1 97.06 29 ARG B C 1
ATOM 771 O O . ARG B 1 29 ? 0.91 8.727 -2.006 1 97.06 29 ARG B O 1
ATOM 778 N N . ASN B 1 30 ? 0.188 6.613 -2.523 1 97.44 30 ASN B N 1
ATOM 779 C CA . ASN B 1 30 ? -1.206 6.992 -2.729 1 97.44 30 ASN B CA 1
ATOM 780 C C . ASN B 1 30 ? -1.815 7.594 -1.464 1 97.44 30 ASN B C 1
ATOM 782 O O . ASN B 1 30 ? -2.506 8.609 -1.526 1 97.44 30 ASN B O 1
ATOM 786 N N . ALA B 1 31 ? -1.557 6.992 -0.329 1 97.69 31 ALA B N 1
ATOM 787 C CA . ALA B 1 31 ? -2.064 7.492 0.946 1 97.69 31 ALA B CA 1
ATOM 788 C C . ALA B 1 31 ? -1.56 8.906 1.222 1 97.69 31 ALA B C 1
ATOM 790 O O . ALA B 1 31 ? -2.332 9.781 1.618 1 97.69 31 ALA B O 1
ATOM 791 N N . ILE B 1 32 ? -0.249 9.117 0.962 1 97.12 32 ILE B N 1
ATOM 792 C CA . ILE B 1 32 ? 0.365 10.414 1.189 1 97.12 32 ILE B CA 1
ATOM 793 C C . ILE B 1 32 ? -0.284 11.461 0.281 1 97.12 32 ILE B C 1
ATOM 795 O O . ILE B 1 32 ? -0.65 12.547 0.734 1 97.12 32 ILE B O 1
ATOM 799 N N . ALA B 1 33 ? -0.444 11.117 -0.959 1 97 33 ALA B N 1
ATOM 800 C CA . ALA B 1 33 ? -1.044 12.023 -1.935 1 97 33 ALA B CA 1
ATOM 801 C C . ALA B 1 33 ? -2.467 12.398 -1.53 1 97 33 ALA B C 1
ATOM 803 O O . ALA B 1 33 ? -2.855 13.57 -1.623 1 97 33 ALA B O 1
ATOM 804 N N . GLN B 1 34 ? -3.24 11.422 -1.136 1 97.44 34 GLN B N 1
ATOM 805 C CA . GLN B 1 34 ? -4.625 11.68 -0.755 1 97.44 34 GLN B CA 1
ATOM 806 C C . GLN B 1 34 ? -4.699 12.562 0.488 1 97.44 34 GLN B C 1
ATOM 808 O O . GLN B 1 34 ? -5.508 13.492 0.549 1 97.44 34 GLN B O 1
ATOM 813 N N . ILE B 1 35 ? -3.832 12.305 1.492 1 97.12 35 ILE B N 1
ATOM 814 C CA . ILE B 1 35 ? -3.828 13.109 2.711 1 97.12 35 ILE B CA 1
ATOM 815 C C . ILE B 1 35 ? -3.484 14.555 2.375 1 97.12 35 ILE B C 1
ATOM 817 O O . ILE B 1 35 ? -4.102 15.484 2.902 1 97.12 35 ILE B O 1
ATOM 821 N N . GLN B 1 36 ? -2.504 14.734 1.515 1 96.25 36 GLN B N 1
ATOM 822 C CA . GLN B 1 36 ? -2.109 16.078 1.103 1 96.25 36 GLN B CA 1
ATOM 823 C C . GLN B 1 36 ? -3.246 16.781 0.375 1 96.25 36 GLN B C 1
ATOM 825 O O . GLN B 1 36 ? -3.48 17.984 0.591 1 96.25 36 GLN B O 1
ATOM 830 N N . LEU B 1 37 ? -3.941 16.031 -0.422 1 97 37 LEU B N 1
ATOM 831 C CA . LEU B 1 37 ? -5.066 16.594 -1.163 1 97 37 LEU B CA 1
ATOM 832 C C . LEU B 1 37 ? -6.172 17.047 -0.214 1 97 37 LEU B C 1
ATOM 834 O O . LEU B 1 37 ? -6.793 18.094 -0.422 1 97 37 LEU B O 1
ATOM 838 N N . LEU B 1 38 ? -6.449 16.25 0.825 1 96.75 38 LEU B N 1
ATOM 839 C CA . LEU B 1 38 ? -7.535 16.484 1.767 1 96.75 38 LEU B CA 1
ATOM 840 C C . LEU B 1 38 ? -7.152 17.578 2.762 1 96.75 38 LEU B C 1
ATOM 842 O O . LEU B 1 38 ? -8.008 18.109 3.465 1 96.75 38 LEU B O 1
ATOM 846 N N . ASN B 1 39 ? -5.906 17.906 2.875 1 96.81 39 ASN B N 1
ATOM 847 C CA . ASN B 1 39 ? -5.387 18.922 3.795 1 96.81 39 ASN B CA 1
ATOM 848 C C . ASN B 1 39 ? -4.52 19.938 3.074 1 96.81 39 ASN B C 1
ATOM 850 O O . ASN B 1 39 ? -3.346 20.109 3.404 1 96.81 39 ASN B O 1
ATOM 854 N N . PRO B 1 40 ? -5.105 20.625 2.146 1 94.44 40 PRO B N 1
ATOM 855 C CA . PRO B 1 40 ? -4.328 21.469 1.239 1 94.44 40 PRO B CA 1
ATOM 856 C C . PRO B 1 40 ? -3.639 22.625 1.958 1 94.44 40 PRO B C 1
ATOM 858 O O . PRO B 1 40 ? -2.664 23.188 1.447 1 94.44 40 PRO B O 1
ATOM 861 N N . ASN B 1 41 ? -3.959 22.984 3.094 1 93.75 41 ASN B N 1
ATOM 862 C CA . ASN B 1 41 ? -3.396 24.125 3.785 1 93.75 41 ASN B CA 1
ATOM 863 C C . ASN B 1 41 ? -2.418 23.703 4.879 1 93.75 41 ASN B C 1
ATOM 865 O O . ASN B 1 41 ? -2.014 24.531 5.707 1 93.75 41 ASN B O 1
ATOM 869 N N . ILE B 1 42 ? -2.1 22.5 4.906 1 93.06 42 ILE B N 1
ATOM 870 C CA . ILE B 1 42 ? -1.182 21.984 5.914 1 93.06 42 ILE B CA 1
ATOM 871 C C . ILE B 1 42 ? 0.128 21.562 5.254 1 93.06 42 ILE B C 1
ATOM 873 O O . ILE B 1 42 ? 0.12 20.859 4.246 1 93.06 42 ILE B O 1
ATOM 877 N N . GLU B 1 43 ? 1.212 22.078 5.73 1 91.44 43 GLU B N 1
ATOM 878 C CA . GLU B 1 43 ? 2.529 21.578 5.344 1 91.44 43 GLU B CA 1
ATOM 879 C C . GLU B 1 43 ? 2.941 20.375 6.191 1 91.44 43 GLU B C 1
ATOM 881 O O . GLU B 1 43 ? 3.102 20.5 7.406 1 91.44 43 GLU B O 1
ATOM 886 N N . PHE B 1 44 ? 3.092 19.266 5.559 1 91.88 44 PHE B N 1
ATOM 887 C CA . PHE B 1 44 ? 3.436 18.031 6.238 1 91.88 44 PHE B CA 1
ATOM 888 C C . PHE B 1 44 ? 4.945 17.875 6.348 1 91.88 44 PHE B C 1
ATOM 890 O O . PHE B 1 44 ? 5.68 18.188 5.41 1 91.88 44 PHE B O 1
ATOM 897 N N . ASN B 1 45 ? 5.309 17.516 7.547 1 95.62 45 ASN B N 1
ATOM 898 C CA . ASN B 1 45 ? 6.645 16.938 7.645 1 95.62 45 ASN B CA 1
ATOM 899 C C . ASN B 1 45 ? 6.684 15.516 7.086 1 95.62 45 ASN B C 1
ATOM 901 O O . ASN B 1 45 ? 6.047 14.617 7.629 1 95.62 45 ASN B O 1
ATOM 905 N N . LEU B 1 46 ? 7.336 15.273 6 1 94.62 46 LEU B N 1
ATOM 906 C CA . LEU B 1 46 ? 7.426 13.969 5.348 1 94.62 46 LEU B CA 1
ATOM 907 C C . LEU B 1 46 ? 8.797 13.336 5.574 1 94.62 46 LEU B C 1
ATOM 909 O O . LEU B 1 46 ? 9.055 12.227 5.117 1 94.62 46 LEU B O 1
ATOM 913 N N . GLU B 1 47 ? 9.594 14.203 6.23 1 95.5 47 GLU B N 1
ATOM 914 C CA . GLU B 1 47 ? 10.945 13.711 6.48 1 95.5 47 GLU B CA 1
ATOM 915 C C . GLU B 1 47 ? 10.93 12.539 7.461 1 95.5 47 GLU B C 1
ATOM 917 O O . GLU B 1 47 ? 10.406 12.656 8.57 1 95.5 47 GLU B O 1
ATOM 922 N N . GLY B 1 48 ? 11.469 11.398 7.051 1 95.12 48 GLY B N 1
ATOM 923 C CA . GLY B 1 48 ? 11.516 10.227 7.918 1 95.12 48 GLY B CA 1
ATOM 924 C C . GLY B 1 48 ? 10.562 9.133 7.492 1 95.12 48 GLY B C 1
ATOM 925 O O . GLY B 1 48 ? 10.633 8.008 8 1 95.12 48 GLY B O 1
ATOM 926 N N . LEU B 1 49 ? 9.602 9.578 6.621 1 96.19 49 LEU B N 1
ATOM 927 C CA . LEU B 1 49 ? 8.734 8.539 6.078 1 96.19 49 LEU B CA 1
ATOM 928 C C . LEU B 1 49 ? 9.547 7.422 5.445 1 96.19 49 LEU B C 1
ATOM 930 O O . LEU B 1 49 ? 10.57 7.68 4.805 1 96.19 49 LEU B O 1
ATOM 934 N N . ASP B 1 50 ? 9.109 6.172 5.676 1 96 50 ASP B N 1
ATOM 935 C CA . ASP B 1 50 ? 9.789 5.004 5.121 1 96 50 ASP B CA 1
ATOM 936 C C . ASP B 1 50 ? 8.797 3.883 4.824 1 96 50 ASP B C 1
ATOM 938 O O . ASP B 1 50 ? 8.234 3.289 5.742 1 96 50 ASP B O 1
ATOM 942 N N . GLU B 1 51 ? 8.617 3.586 3.531 1 94.38 51 GLU B N 1
ATOM 943 C CA . GLU B 1 51 ? 7.621 2.594 3.127 1 94.38 51 GLU B CA 1
ATOM 944 C C . GLU B 1 51 ? 8.023 1.192 3.572 1 94.38 51 GLU B C 1
ATOM 946 O O . GLU B 1 51 ? 7.199 0.281 3.607 1 94.38 51 GLU B O 1
ATOM 951 N N . GLU B 1 52 ? 9.297 0.979 3.83 1 91.69 52 GLU B N 1
ATOM 952 C CA . GLU B 1 52 ? 9.781 -0.341 4.23 1 91.69 52 GLU B CA 1
ATOM 953 C C . GLU B 1 52 ? 9.695 -0.523 5.742 1 91.69 52 GLU B C 1
ATOM 955 O O . GLU B 1 52 ? 10.008 -1.595 6.262 1 91.69 52 GLU B O 1
ATOM 960 N N . LYS B 1 53 ? 9.289 0.543 6.465 1 94.81 53 LYS B N 1
ATOM 961 C CA . LYS B 1 53 ? 9.141 0.521 7.918 1 94.81 53 LYS B CA 1
ATOM 962 C C . LYS B 1 53 ? 7.688 0.737 8.328 1 94.81 53 LYS B C 1
ATOM 964 O O . LYS B 1 53 ? 6.824 0.945 7.477 1 94.81 53 LYS B O 1
ATOM 969 N N . GLU B 1 54 ? 7.457 0.478 9.625 1 95.31 54 GLU B N 1
ATOM 970 C CA . GLU B 1 54 ? 6.133 0.68 10.203 1 95.31 54 GLU B CA 1
ATOM 971 C C . GLU B 1 54 ? 6.215 1.451 11.516 1 95.31 54 GLU B C 1
ATOM 973 O O . GLU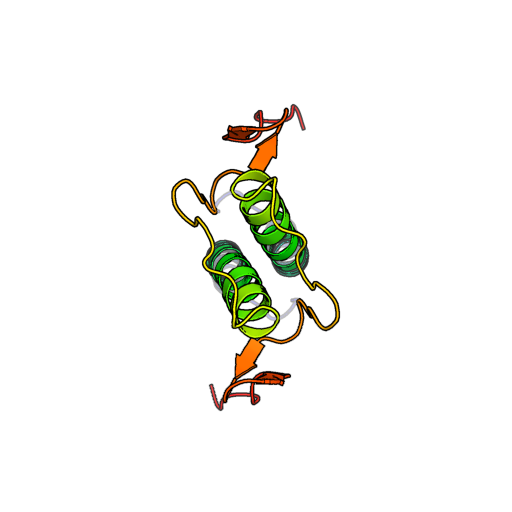 B 1 54 ? 7.305 1.646 12.062 1 95.31 54 GLU B O 1
ATOM 978 N N . VAL B 1 55 ? 5.082 2.018 11.867 1 95.12 55 VAL B N 1
ATOM 979 C CA . VAL B 1 55 ? 5.027 2.656 13.172 1 95.12 55 VAL B CA 1
ATOM 980 C C . VAL B 1 55 ? 4.996 1.592 14.266 1 95.12 55 VAL B C 1
ATOM 982 O O . VAL B 1 55 ? 4.09 0.759 14.312 1 95.12 55 VAL B O 1
ATOM 985 N N . TRP B 1 56 ? 5.98 1.539 14.977 1 89.62 56 TRP B N 1
ATOM 986 C CA . TRP B 1 56 ? 6.145 0.595 16.078 1 89.62 56 TRP B CA 1
ATOM 987 C C . TRP B 1 56 ? 6.688 1.295 17.312 1 89.62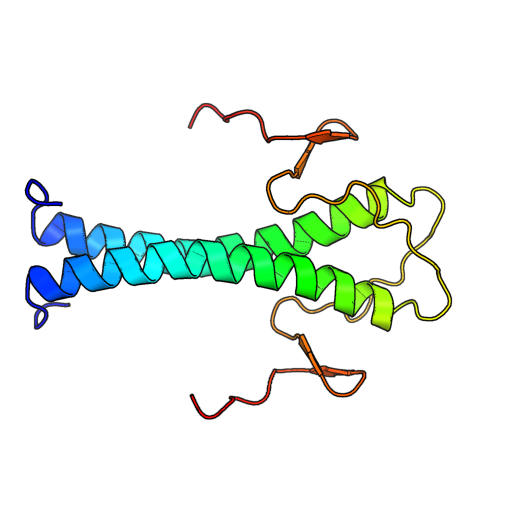 56 TRP B C 1
ATOM 989 O O . TRP B 1 56 ? 7.73 1.95 17.266 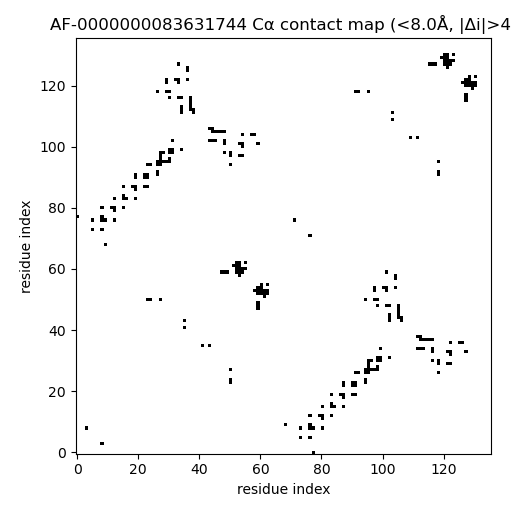1 89.62 56 TRP B O 1
ATOM 999 N N . ASP B 1 57 ? 5.996 1.22 18.406 1 89.69 57 ASP B N 1
ATOM 1000 C CA . ASP B 1 57 ? 6.387 1.807 19.688 1 89.69 57 ASP B CA 1
ATOM 1001 C C . ASP B 1 57 ? 6.68 3.299 19.531 1 89.69 57 ASP B C 1
ATOM 1003 O O . ASP B 1 57 ? 7.711 3.783 20 1 89.69 57 ASP B O 1
ATOM 1007 N N . GLY B 1 58 ? 5.898 4.008 18.797 1 91 58 GLY B N 1
ATOM 1008 C CA . GLY B 1 58 ? 5.98 5.453 18.672 1 91 58 GLY B CA 1
ATOM 1009 C C . GLY B 1 58 ? 7.133 5.91 17.797 1 91 58 GLY B C 1
ATOM 1010 O O . GLY B 1 58 ? 7.562 7.062 17.875 1 91 58 GLY B O 1
ATOM 1011 N N . ARG B 1 59 ? 7.707 4.898 17.109 1 94.88 59 ARG B N 1
ATOM 1012 C CA . ARG B 1 59 ? 8.789 5.227 16.172 1 94.88 59 ARG B CA 1
ATOM 1013 C C . ARG B 1 59 ? 8.578 4.547 14.828 1 94.88 59 ARG B C 1
ATOM 1015 O O . ARG B 1 59 ? 7.867 3.545 14.734 1 94.88 59 ARG B O 1
ATOM 1022 N N . ILE B 1 60 ? 9.055 5.152 13.812 1 95.75 60 ILE B N 1
ATOM 1023 C CA . ILE B 1 60 ? 9.117 4.492 12.508 1 95.75 60 ILE B CA 1
ATOM 1024 C C . ILE B 1 60 ? 10.32 3.551 12.477 1 95.75 60 ILE B C 1
ATOM 1026 O O . ILE B 1 60 ? 11.469 4 12.508 1 95.75 60 ILE B O 1
ATOM 1030 N N . ALA B 1 61 ? 10.039 2.24 12.461 1 94.25 61 ALA B N 1
ATOM 1031 C CA . ALA B 1 61 ? 11.102 1.242 12.578 1 94.25 61 ALA B CA 1
ATOM 1032 C C . ALA B 1 61 ? 10.758 -0.018 11.789 1 94.25 61 ALA B C 1
ATOM 1034 O O . ALA B 1 61 ? 9.602 -0.215 11.398 1 94.25 61 ALA B O 1
ATOM 1035 N N . THR B 1 62 ? 11.852 -0.812 11.414 1 89.81 62 THR B N 1
ATOM 1036 C CA . THR B 1 62 ? 11.633 -2.127 10.828 1 89.81 62 THR B CA 1
ATOM 1037 C C . THR B 1 62 ? 10.891 -3.039 11.805 1 89.81 62 THR B C 1
ATOM 1039 O O . THR B 1 62 ? 11.297 -3.18 12.961 1 89.81 62 THR B O 1
ATOM 1042 N N . PRO B 1 63 ? 9.625 -3.408 11.242 1 76.75 63 PRO B N 1
ATOM 1043 C CA . PRO B 1 63 ? 8.875 -4.301 12.125 1 76.75 63 PRO B CA 1
ATOM 1044 C C . PRO B 1 63 ? 9.688 -5.52 12.555 1 76.75 63 PRO B C 1
ATOM 1046 O O . PRO B 1 63 ? 10.492 -6.039 11.773 1 76.75 63 PRO B O 1
ATOM 1049 N N . PRO B 1 64 ? 9.602 -5.652 13.914 1 70 64 PRO B N 1
ATOM 1050 C CA . PRO B 1 64 ? 10.336 -6.84 14.367 1 70 64 PRO B CA 1
ATOM 1051 C C . PRO B 1 64 ? 9.93 -8.102 13.602 1 70 64 PRO B C 1
ATOM 1053 O O . PRO B 1 64 ? 8.797 -8.203 13.125 1 70 64 PRO B O 1
ATOM 1056 N N . GLU B 1 65 ? 10.922 -8.609 12.977 1 62.25 65 GLU B N 1
ATOM 1057 C CA . GLU B 1 65 ? 10.648 -9.883 12.312 1 62.25 65 GLU B CA 1
ATOM 1058 C C . GLU B 1 65 ? 9.609 -10.688 13.086 1 62.25 65 GLU B C 1
ATOM 1060 O O . GLU B 1 65 ? 9.766 -10.922 14.289 1 62.25 65 GLU B O 1
ATOM 1065 N N . GLY B 1 66 ? 8.438 -10.266 13.305 1 47.16 66 GLY B N 1
ATOM 1066 C CA . GLY B 1 66 ? 7.578 -11.188 14.031 1 47.16 66 GLY B CA 1
ATOM 1067 C C . GLY B 1 66 ? 7.73 -12.625 13.578 1 47.16 66 GLY B C 1
ATOM 1068 O O . GLY B 1 66 ? 8.141 -12.883 12.445 1 47.16 66 GLY B O 1
ATOM 1069 N N . ASP B 1 67 ? 7.902 -13.586 14.625 1 41.66 67 ASP B N 1
ATOM 1070 C CA . ASP B 1 67 ? 7.812 -15.047 14.609 1 41.66 67 ASP B CA 1
ATOM 1071 C C . ASP B 1 67 ? 6.613 -15.516 13.789 1 41.66 67 ASP B C 1
ATOM 1073 O O . ASP B 1 67 ? 5.465 -15.281 14.164 1 41.66 67 ASP B O 1
ATOM 1077 N N . ASN B 1 68 ? 6.285 -15.023 12.555 1 33.38 68 ASN B N 1
ATOM 1078 C CA . ASN B 1 68 ? 5.293 -16.016 12.148 1 33.38 68 ASN B CA 1
ATOM 1079 C C . ASN B 1 68 ? 5.812 -17.438 12.344 1 33.38 68 ASN B C 1
ATOM 1081 O O . ASN B 1 68 ? 6.965 -17.734 12.031 1 33.38 68 ASN B O 1
#

Radius of gyration: 18.24 Å; Cα contacts (8 Å, |Δi|>4): 149; chains: 2; bounding box: 24×54×41 Å

Foldseek 3Di:
DVP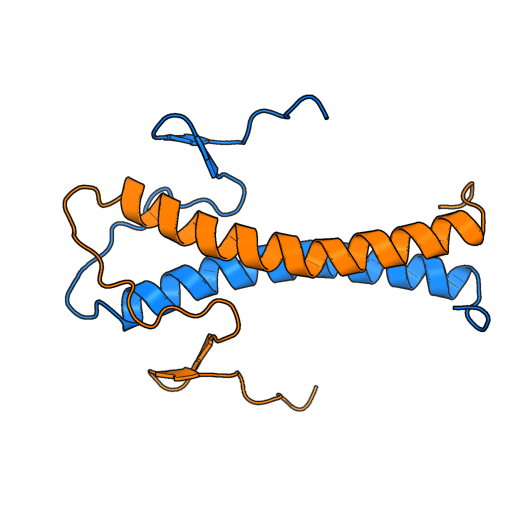DDPVRVVVVVVVVVVVVVVCLVVVVVVVVVVVCVVVVPDDDDCPQDDSCFDCDPNHTGRPDPPPD/DVPDDPVRVVVVVVVVVVVVVVCLVVVLVVVVVVVCVVVVPDDDDCPQDDSCFDCDPNHTGRPDPPPD

Organism: NCBI:txid97028

pLDDT: mean 90.48, std 12.27, range [32.84, 97.75]

Solvent-accessible surface area (backbone atoms only — not comparable to full-atom values): 8009 Å² total; per-residue (Å²): 117,84,88,53,51,69,70,52,39,53,50,46,35,53,51,34,55,52,45,33,57,51,39,26,54,50,26,22,52,39,35,49,50,42,45,48,64,57,31,72,88,58,87,76,54,64,80,79,70,52,88,86,36,33,72,48,94,94,35,80,35,70,64,69,78,67,85,120,116,85,87,55,52,71,69,51,40,54,49,47,35,54,52,34,57,54,44,35,58,52,38,27,54,49,26,22,53,39,34,50,51,40,43,46,65,58,32,74,87,58,86,76,54,63,81,79,69,50,88,86,36,32,71,48,96,94,34,82,35,69,64,68,79,66,84,122

Sequence (136 aa):
YVDFSRADLVKMVLDWQGSVVEVSSSQFRNAIAQIQLLNPNIEFNLEGLDEEKEVWDGRIATPPEGDNYVDFSRADLVKMVLDWQGSVVEVSSSQFRNAIAQIQLLNPNIEFNLEGLDEEKEVWDGRIATPPEGDN

Secondary structure (DSSP, 8-state):
-TT--HHHHHHHHHHHHHHHHHHHHHHHHHHHHHHHHH-TT-----TT--TT-EEETTEEEPPP----/-TT--HHHHHHHHHHHHHHHHHHHHHHHHHHHHHHHHH-TT-----TT--TT-EEETTEEEPPP----